Protein AF-A0A5B8UVU7-F1 (afdb_monomer)

Nearest PDB structures (foldseek):
  8apo-assembly1_As  TM=5.841E-01  e=7.141E-02  Polytomella magna
  2csi-assembly1_A  TM=5.707E-01  e=2.147E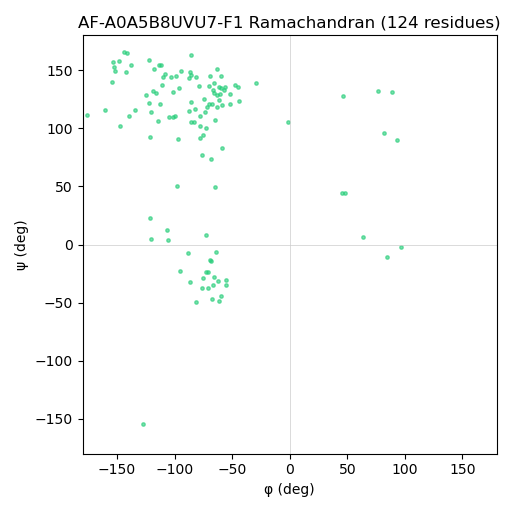+00  Homo sapiens

Sequence (126 aa):
MDHRLWSKDKKPRMKPGDKVICIDASIDPEKAEEIRRDFEIWITKDKEYTIREILENNGIVPGVLLDEVHNFPKYFKLIDRMQEPAFAIWRFRKLNYAIGSAEEVKEAELVEVGKKEITLPDKLSS

pLDDT: mean 76.25, std 22.82, range [35.41, 97.69]

Structure (mmCIF, N/CA/C/O backbone):
data_AF-A0A5B8UVU7-F1
#
_entry.id   AF-A0A5B8UVU7-F1
#
loop_
_atom_site.group_PDB
_atom_site.id
_atom_site.type_symbol
_atom_site.label_atom_id
_atom_site.label_alt_id
_atom_site.label_comp_id
_atom_site.label_asym_id
_atom_site.label_entity_id
_atom_site.label_seq_id
_atom_site.pdbx_PDB_ins_code
_atom_site.Cartn_x
_atom_site.Cartn_y
_atom_site.Cartn_z
_atom_site.occupancy
_atom_site.B_iso_or_equiv
_atom_site.auth_seq_id
_atom_site.auth_comp_id
_atom_site.auth_asym_id
_atom_site.auth_atom_id
_atom_site.pdbx_PDB_model_num
ATOM 1 N N . MET A 1 1 ? 25.014 -16.358 28.461 1.00 37.59 1 MET A N 1
ATOM 2 C CA . MET A 1 1 ? 24.929 -15.381 27.356 1.00 37.59 1 MET A CA 1
ATOM 3 C C . MET A 1 1 ? 23.856 -15.883 26.415 1.00 37.59 1 MET A C 1
ATOM 5 O O . MET A 1 1 ? 24.099 -16.822 25.671 1.00 37.59 1 MET A O 1
ATOM 9 N N . ASP A 1 2 ? 22.644 -15.356 26.562 1.00 35.97 2 ASP A N 1
ATOM 10 C CA . ASP A 1 2 ? 21.463 -15.878 25.879 1.00 35.97 2 ASP A CA 1
ATOM 11 C C . ASP A 1 2 ? 21.390 -15.304 24.457 1.00 35.97 2 ASP A C 1
ATOM 13 O O . ASP A 1 2 ? 21.147 -14.111 24.240 1.00 35.97 2 ASP A O 1
ATOM 17 N N . HIS A 1 3 ? 21.708 -16.144 23.475 1.00 35.41 3 HIS A N 1
ATOM 18 C CA . HIS A 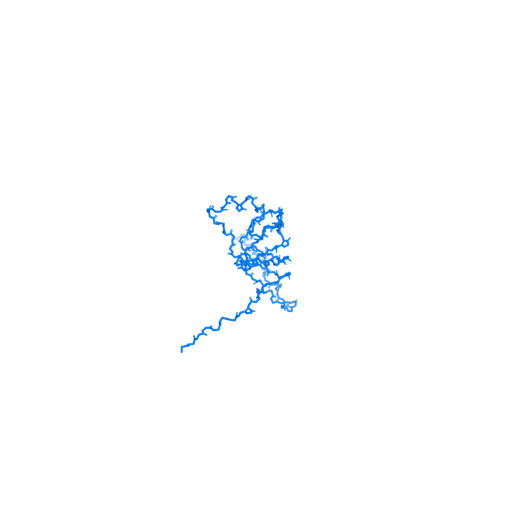1 3 ? 21.593 -15.814 22.062 1.00 35.41 3 HIS A CA 1
ATOM 19 C C . HIS A 1 3 ? 20.115 -15.848 21.663 1.00 35.41 3 HIS A C 1
ATOM 21 O O . HIS A 1 3 ? 19.575 -16.895 21.325 1.00 35.41 3 HIS A O 1
ATOM 27 N N . ARG A 1 4 ? 19.491 -14.664 21.715 1.00 40.25 4 ARG A N 1
ATOM 28 C CA . ARG A 1 4 ? 18.279 -14.238 20.992 1.00 40.25 4 ARG A CA 1
ATOM 29 C C . ARG A 1 4 ? 17.705 -15.302 20.042 1.00 40.25 4 ARG A C 1
ATOM 31 O O . ARG A 1 4 ? 18.194 -15.482 18.927 1.00 40.25 4 ARG A O 1
ATOM 38 N N . LEU A 1 5 ? 16.595 -15.906 20.466 1.00 36.75 5 LEU A N 1
ATOM 39 C CA . LEU A 1 5 ? 15.633 -16.625 19.629 1.00 36.75 5 LEU A CA 1
ATOM 40 C C . LEU A 1 5 ? 15.060 -15.682 18.554 1.00 36.75 5 LEU A C 1
ATOM 42 O O . LEU A 1 5 ? 13.990 -15.093 18.702 1.00 36.75 5 LEU A O 1
ATOM 46 N N . TRP A 1 6 ? 15.784 -15.523 17.448 1.00 36.09 6 TRP A N 1
ATOM 47 C CA . TRP A 1 6 ? 15.205 -15.065 16.191 1.00 36.09 6 TRP A CA 1
ATOM 48 C C . TRP A 1 6 ? 14.476 -16.254 15.559 1.00 36.09 6 TRP A C 1
ATOM 50 O O . TRP A 1 6 ? 15.081 -17.064 14.855 1.00 36.09 6 TRP A O 1
ATOM 60 N N . SER A 1 7 ? 13.181 -16.408 15.854 1.00 40.94 7 SER A N 1
ATOM 61 C CA . SER A 1 7 ? 12.351 -17.419 15.191 1.00 40.94 7 SER A CA 1
ATOM 62 C C . SER A 1 7 ? 12.262 -17.103 13.698 1.00 40.94 7 SER A C 1
ATOM 64 O O . SER A 1 7 ? 11.740 -16.058 13.306 1.00 40.94 7 SER A O 1
ATOM 66 N N . LYS A 1 8 ? 12.761 -18.028 12.874 1.00 43.19 8 LYS A N 1
ATOM 67 C CA . LYS A 1 8 ? 12.798 -17.965 11.405 1.00 43.19 8 LYS A CA 1
ATOM 68 C C . LYS A 1 8 ? 11.422 -18.171 10.739 1.00 43.19 8 LYS A C 1
ATOM 70 O O . LYS A 1 8 ? 11.347 -18.199 9.520 1.00 43.19 8 LYS A O 1
ATOM 75 N N . ASP A 1 9 ? 10.343 -18.213 11.524 1.00 45.19 9 ASP A N 1
ATOM 76 C CA . ASP A 1 9 ? 8.991 -18.595 11.084 1.00 45.19 9 ASP A CA 1
ATOM 77 C C . ASP A 1 9 ? 7.921 -17.513 11.309 1.00 45.19 9 ASP A C 1
ATOM 79 O O . ASP A 1 9 ? 6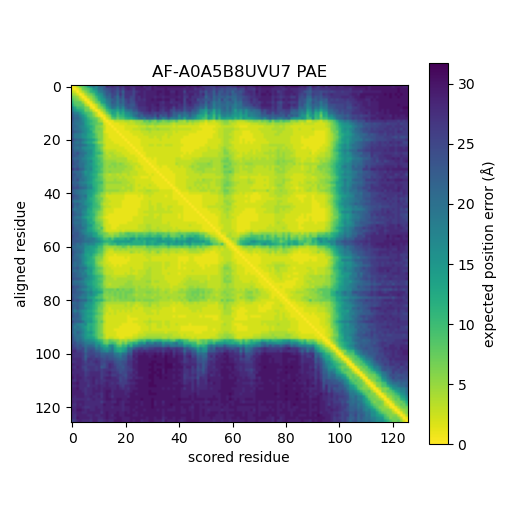.726 -17.809 11.386 1.00 45.19 9 ASP A O 1
ATOM 83 N N . LYS A 1 10 ? 8.292 -16.229 11.420 1.00 46.53 10 LYS A N 1
ATOM 84 C CA . LYS A 1 10 ? 7.288 -15.149 11.440 1.00 46.53 10 LYS A CA 1
ATOM 85 C C . LYS A 1 10 ? 6.754 -14.888 10.031 1.00 46.53 10 LYS A C 1
ATOM 87 O O . LYS A 1 10 ? 7.091 -13.891 9.399 1.00 46.53 10 LYS A O 1
ATOM 92 N N . LYS A 1 11 ? 5.872 -15.779 9.573 1.00 50.53 11 LYS A N 1
ATOM 93 C CA . LYS A 1 11 ? 4.914 -15.516 8.492 1.00 50.53 11 LYS A CA 1
ATOM 94 C C . LYS A 1 11 ? 4.284 -14.133 8.739 1.00 50.53 11 LYS A C 1
ATOM 96 O O . LYS A 1 11 ? 3.966 -13.843 9.902 1.00 50.53 11 LYS A O 1
ATOM 101 N N . PRO A 1 12 ? 4.138 -13.255 7.726 1.00 54.22 12 PRO A N 1
ATOM 102 C CA . PRO A 1 12 ? 3.524 -11.952 7.940 1.00 54.22 12 PRO A CA 1
ATOM 103 C C . PRO A 1 12 ? 2.181 -12.149 8.648 1.00 54.22 12 PRO A C 1
ATOM 105 O O . PRO A 1 12 ? 1.372 -12.991 8.269 1.00 54.22 12 PRO A O 1
ATOM 108 N N . ARG A 1 13 ? 1.968 -11.404 9.739 1.00 72.19 13 ARG A N 1
ATOM 109 C CA . ARG A 1 13 ? 0.774 -11.516 10.603 1.00 72.19 13 ARG A CA 1
ATOM 110 C C . ARG A 1 13 ? -0.530 -11.146 9.876 1.00 72.19 13 ARG A C 1
ATOM 112 O O . ARG A 1 13 ? -1.612 -11.273 10.451 1.00 72.19 13 ARG A O 1
ATOM 119 N N . MET A 1 14 ? -0.392 -10.652 8.651 1.00 88.31 14 MET A N 1
ATOM 120 C CA . MET A 1 14 ? -1.443 -10.220 7.755 1.00 88.31 14 MET A CA 1
ATOM 121 C C . MET A 1 14 ? -1.585 -11.216 6.604 1.00 88.31 14 MET A C 1
ATOM 123 O O . MET A 1 14 ? -0.593 -11.800 6.170 1.00 88.31 14 MET A O 1
ATOM 127 N N . LYS A 1 15 ? -2.807 -11.396 6.112 1.00 91.56 15 LYS A N 1
ATOM 128 C CA . LYS A 1 15 ? -3.163 -12.247 4.969 1.00 91.56 15 LYS A CA 1
ATOM 129 C C . LYS A 1 15 ? -4.254 -11.567 4.128 1.00 91.56 15 LYS A C 1
ATOM 131 O O . LYS A 1 15 ? -4.908 -10.657 4.640 1.00 91.56 15 LYS A O 1
ATOM 136 N N . PRO A 1 16 ? -4.492 -12.020 2.885 1.00 95.38 16 PRO A N 1
ATOM 137 C CA . PRO A 1 16 ? -5.664 -11.608 2.117 1.00 95.38 16 PRO A CA 1
ATOM 138 C C . PRO A 1 16 ? -6.965 -11.693 2.928 1.00 95.38 16 PRO A C 1
ATOM 140 O O . PRO A 1 16 ? -7.169 -12.643 3.688 1.00 95.38 16 PRO A O 1
ATOM 143 N N . GLY A 1 17 ? -7.810 -10.674 2.791 1.00 94.38 17 GLY A N 1
ATOM 144 C CA . GLY A 1 17 ? -9.053 -10.472 3.535 1.00 94.38 17 GLY A CA 1
ATOM 145 C C . GLY A 1 17 ? -8.900 -9.784 4.898 1.00 94.38 17 GLY A C 1
ATOM 146 O O . GLY A 1 17 ? -9.905 -9.382 5.483 1.00 94.38 17 GLY A O 1
ATOM 147 N N . ASP A 1 18 ? -7.684 -9.615 5.429 1.00 94.00 18 ASP A N 1
ATOM 148 C CA . ASP A 1 18 ? -7.503 -8.871 6.678 1.00 94.00 18 ASP A CA 1
ATOM 149 C C . ASP A 1 18 ? -7.765 -7.371 6.471 1.00 94.00 18 ASP A C 1
ATOM 151 O O . ASP A 1 18 ? -7.263 -6.754 5.527 1.00 94.00 18 ASP A O 1
ATOM 155 N N . LYS A 1 19 ? -8.486 -6.769 7.421 1.00 96.06 19 LYS A N 1
ATOM 156 C CA . LYS A 1 19 ? -8.622 -5.316 7.535 1.00 96.06 19 LYS A CA 1
ATOM 157 C C . LYS A 1 19 ? -7.384 -4.711 8.190 1.00 96.06 19 LYS A C 1
ATOM 159 O O . LYS A 1 19 ? -6.869 -5.217 9.195 1.00 96.06 19 LYS A O 1
ATOM 164 N N . VAL A 1 20 ? -6.912 -3.604 7.637 1.00 95.56 20 VAL A N 1
ATOM 165 C CA . VAL A 1 20 ? -5.725 -2.886 8.101 1.00 95.56 20 VAL A CA 1
ATOM 166 C C . VAL A 1 20 ? -5.959 -1.382 8.095 1.00 95.56 20 VAL A C 1
ATOM 168 O O . VAL A 1 20 ? -6.750 -0.880 7.310 1.00 95.56 20 VAL A O 1
ATOM 171 N N . ILE A 1 21 ? -5.239 -0.654 8.941 1.00 96.88 21 ILE A N 1
ATOM 172 C CA . ILE A 1 21 ? -5.187 0.811 8.921 1.00 96.88 21 ILE A CA 1
ATOM 173 C C . ILE A 1 21 ? -3.804 1.267 8.458 1.00 96.88 21 ILE A C 1
ATOM 175 O O . ILE A 1 21 ? -2.789 0.704 8.882 1.00 96.88 21 ILE A O 1
ATOM 179 N N . CYS A 1 22 ? -3.752 2.272 7.586 1.00 97.44 22 CYS A N 1
ATOM 180 C CA . CYS A 1 22 ? -2.494 2.880 7.158 1.00 97.44 22 CYS A CA 1
ATOM 181 C C . CYS A 1 22 ? -1.918 3.751 8.283 1.00 97.44 22 CYS A C 1
ATOM 183 O O . CYS A 1 22 ? -2.482 4.787 8.619 1.00 97.44 22 CYS A O 1
ATOM 185 N N . ILE A 1 23 ? -0.769 3.369 8.835 1.00 97.56 23 ILE A N 1
ATOM 186 C CA . ILE A 1 23 ? -0.076 4.117 9.896 1.00 97.56 23 ILE A CA 1
ATOM 187 C C . ILE A 1 23 ? 1.009 5.053 9.350 1.00 97.56 23 ILE A C 1
ATOM 189 O O . ILE A 1 23 ? 1.346 6.042 10.000 1.00 97.56 23 ILE A O 1
ATOM 193 N N . ASP A 1 24 ? 1.522 4.779 8.146 1.00 96.19 24 ASP A N 1
ATOM 194 C CA . ASP A 1 24 ? 2.515 5.615 7.471 1.00 96.19 24 ASP A CA 1
ATOM 195 C C . ASP A 1 24 ? 2.215 5.726 5.969 1.00 96.19 24 ASP A C 1
ATOM 197 O O . ASP A 1 24 ? 2.381 4.773 5.204 1.00 96.19 24 ASP A O 1
ATOM 201 N N . ALA A 1 25 ? 1.813 6.926 5.548 1.00 96.38 25 ALA A N 1
ATOM 202 C CA . ALA A 1 25 ? 1.630 7.297 4.145 1.00 96.38 25 ALA A CA 1
ATOM 203 C C . ALA A 1 25 ? 2.744 8.229 3.631 1.00 96.38 25 ALA A C 1
ATOM 205 O O . ALA A 1 25 ? 2.604 8.829 2.566 1.00 96.38 25 ALA A O 1
ATOM 206 N N . SER A 1 26 ? 3.835 8.384 4.384 1.00 96.19 26 SER A N 1
ATOM 207 C CA . SER A 1 26 ? 4.925 9.300 4.059 1.00 96.19 26 SER A CA 1
ATOM 208 C C . SER A 1 26 ? 5.649 8.831 2.800 1.00 96.19 26 SER A C 1
ATOM 210 O O . SER A 1 26 ? 5.989 7.652 2.669 1.00 96.19 26 SER A O 1
ATOM 212 N N . ILE A 1 27 ? 5.900 9.751 1.875 1.00 94.25 27 ILE A N 1
ATOM 213 C CA . ILE A 1 27 ? 6.700 9.504 0.675 1.00 94.25 27 ILE A CA 1
ATOM 214 C C . ILE A 1 27 ? 8.091 10.077 0.923 1.00 94.25 27 ILE A C 1
ATOM 216 O O . ILE A 1 27 ? 8.218 11.219 1.360 1.00 94.25 27 ILE A O 1
ATOM 220 N N . ASP A 1 28 ? 9.118 9.279 0.643 1.00 92.31 28 ASP A N 1
ATOM 221 C CA . ASP A 1 28 ? 10.500 9.742 0.684 1.00 92.31 28 ASP A CA 1
ATOM 222 C C . ASP A 1 28 ? 10.691 10.870 -0.350 1.00 92.31 28 ASP A C 1
ATOM 224 O O . ASP A 1 28 ? 10.359 10.662 -1.523 1.00 92.31 28 ASP A O 1
ATOM 228 N N . PRO A 1 29 ? 11.166 12.062 0.053 1.00 94.38 29 PRO A N 1
ATOM 229 C CA . PRO A 1 29 ? 11.229 13.222 -0.830 1.00 94.38 29 PRO A CA 1
ATOM 230 C C . PRO A 1 29 ? 12.149 13.003 -2.036 1.00 94.38 29 PRO A C 1
ATOM 232 O O . PRO A 1 29 ? 11.843 13.513 -3.111 1.00 94.38 29 PRO A O 1
ATOM 235 N N . GLU A 1 30 ? 13.215 12.209 -1.899 1.00 94.19 30 GLU A N 1
ATOM 236 C CA . GLU A 1 30 ? 14.152 11.919 -2.992 1.00 94.19 30 GLU A CA 1
ATOM 237 C C . GLU A 1 30 ? 13.537 10.976 -4.035 1.00 94.19 30 GLU A C 1
ATOM 239 O O . GLU A 1 30 ? 13.928 10.979 -5.200 1.00 94.19 30 GLU A O 1
ATOM 244 N N . LYS A 1 31 ? 12.538 10.183 -3.633 1.00 89.94 31 LYS A N 1
ATOM 245 C CA . LYS A 1 31 ? 11.832 9.229 -4.503 1.00 89.94 31 LYS A CA 1
ATOM 246 C C . LYS A 1 31 ?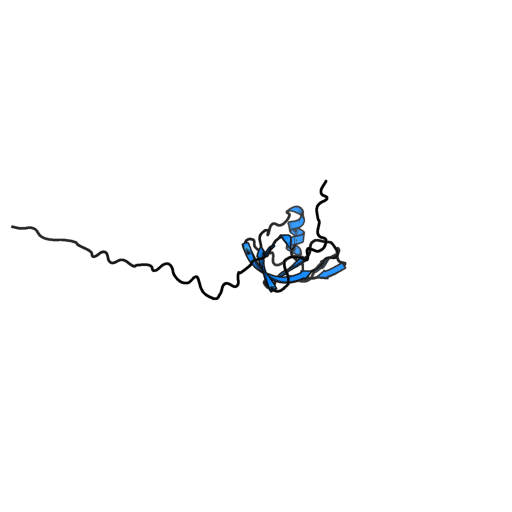 10.435 9.698 -4.892 1.00 89.94 31 LYS A C 1
ATOM 248 O O . LYS A 1 31 ? 9.696 8.961 -5.542 1.00 89.94 31 LYS A O 1
ATOM 253 N N . ALA A 1 32 ? 10.043 10.904 -4.491 1.00 92.19 32 ALA A N 1
ATOM 254 C CA . ALA A 1 32 ? 8.656 11.333 -4.569 1.00 92.19 32 ALA A CA 1
ATOM 255 C C . ALA A 1 32 ? 8.140 11.473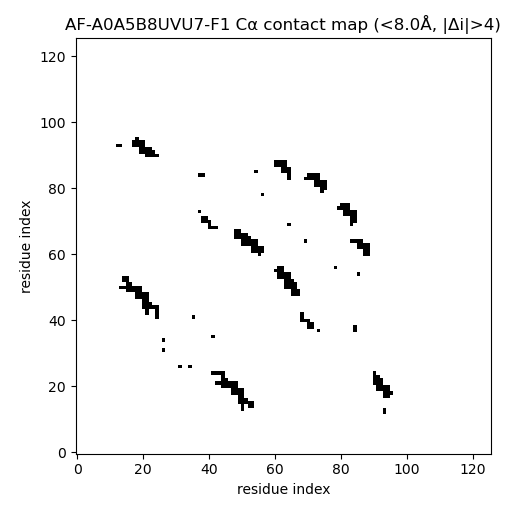 -6.006 1.00 92.19 32 ALA A C 1
ATOM 257 O O . ALA A 1 32 ? 6.971 11.185 -6.256 1.00 92.19 32 ALA A O 1
ATOM 258 N N . GLU A 1 33 ? 8.988 11.893 -6.945 1.00 92.88 33 GLU A N 1
ATOM 259 C CA . GLU A 1 33 ? 8.618 11.980 -8.363 1.00 92.88 33 GLU A CA 1
ATOM 260 C C . GLU A 1 33 ? 8.387 10.596 -8.978 1.00 92.88 33 GLU A C 1
ATOM 262 O O . GLU A 1 33 ? 7.356 10.372 -9.611 1.00 92.88 33 GLU A O 1
ATOM 267 N N . GLU A 1 34 ? 9.299 9.648 -8.743 1.00 89.88 34 GLU A N 1
ATOM 268 C CA . GLU A 1 34 ? 9.160 8.269 -9.227 1.00 89.88 34 GLU A CA 1
ATOM 269 C C . GLU A 1 34 ? 7.916 7.602 -8.631 1.00 89.88 34 GLU A C 1
ATOM 271 O O . GLU A 1 34 ? 7.079 7.078 -9.363 1.00 89.88 34 GLU A O 1
ATOM 276 N N . ILE A 1 35 ? 7.740 7.710 -7.312 1.00 90.75 35 ILE A N 1
ATOM 277 C CA . ILE A 1 35 ? 6.604 7.117 -6.605 1.00 90.75 35 ILE A CA 1
ATOM 278 C C . ILE A 1 35 ? 5.277 7.668 -7.132 1.00 90.75 35 ILE A C 1
ATOM 280 O O . ILE A 1 35 ? 4.363 6.891 -7.383 1.00 90.75 35 ILE A O 1
ATOM 284 N N . ARG A 1 36 ? 5.153 8.983 -7.342 1.00 91.94 36 ARG A N 1
ATOM 285 C CA . ARG A 1 36 ? 3.912 9.584 -7.867 1.00 91.94 36 ARG A CA 1
ATOM 286 C C . ARG A 1 36 ? 3.646 9.261 -9.334 1.00 91.94 36 ARG A C 1
ATOM 288 O O . ARG A 1 36 ? 2.504 9.336 -9.768 1.00 91.94 36 ARG A O 1
ATOM 295 N N . ARG A 1 37 ? 4.681 8.939 -10.110 1.00 90.31 37 ARG A N 1
ATOM 296 C CA . ARG A 1 37 ? 4.520 8.483 -11.495 1.00 90.31 37 ARG A CA 1
ATOM 297 C C . ARG A 1 37 ? 4.048 7.032 -11.551 1.00 90.31 37 ARG A C 1
ATOM 299 O O . ARG A 1 37 ? 3.271 6.667 -12.434 1.00 90.31 37 ARG A O 1
ATOM 306 N N . ASP A 1 38 ? 4.551 6.210 -10.638 1.00 87.88 38 ASP A N 1
ATOM 307 C CA . ASP A 1 38 ? 4.295 4.775 -10.644 1.00 87.88 38 ASP A CA 1
ATOM 308 C C . ASP A 1 38 ? 2.990 4.427 -9.906 1.00 87.88 38 ASP A C 1
ATOM 310 O O . ASP A 1 38 ? 2.290 3.511 -10.332 1.00 87.88 38 ASP A O 1
ATOM 314 N N . PHE A 1 39 ? 2.625 5.185 -8.865 1.00 91.62 39 PHE A N 1
ATOM 315 C CA . PHE A 1 39 ? 1.364 5.071 -8.129 1.00 91.62 39 PHE A CA 1
ATOM 316 C C . PHE A 1 39 ? 0.409 6.210 -8.503 1.00 91.62 39 PHE A C 1
ATOM 318 O O . PHE A 1 39 ? 0.597 7.352 -8.087 1.00 91.62 39 PHE A O 1
ATOM 325 N N . GLU A 1 40 ? -0.662 5.887 -9.223 1.00 90.94 40 GLU A N 1
ATOM 326 C CA . GLU A 1 40 ? -1.744 6.831 -9.538 1.00 90.94 40 GLU A CA 1
ATOM 327 C C . GLU A 1 40 ? -2.582 7.160 -8.303 1.00 90.94 40 GLU A C 1
ATOM 329 O O . GLU A 1 40 ? -3.018 8.293 -8.103 1.00 90.94 40 GLU A O 1
ATOM 334 N N . ILE A 1 41 ? -2.789 6.152 -7.457 1.00 94.38 41 ILE A N 1
ATOM 335 C CA . ILE A 1 41 ? -3.536 6.245 -6.216 1.00 94.38 41 ILE A CA 1
ATOM 336 C C . ILE A 1 41 ? -2.596 5.858 -5.079 1.00 94.38 41 ILE A C 1
ATOM 338 O O . ILE A 1 41 ? -2.155 4.711 -4.953 1.00 94.38 41 ILE A O 1
ATOM 342 N N . TRP A 1 42 ? -2.304 6.840 -4.229 1.00 96.62 42 TRP A N 1
ATOM 343 C CA . TRP A 1 42 ? -1.533 6.655 -3.007 1.00 96.62 42 TRP A CA 1
ATOM 344 C C . TRP A 1 42 ? -2.455 6.431 -1.806 1.00 96.62 42 TRP A C 1
ATOM 346 O O . TRP A 1 42 ? -3.562 6.968 -1.738 1.00 96.62 42 TRP A O 1
ATOM 356 N N . ILE A 1 43 ? -1.988 5.660 -0.827 1.00 96.44 43 ILE A N 1
ATOM 357 C CA . ILE A 1 43 ? -2.717 5.439 0.422 1.00 96.44 43 ILE A CA 1
ATOM 358 C C . ILE A 1 43 ? -2.769 6.704 1.282 1.00 96.44 43 ILE A C 1
ATOM 360 O O . ILE A 1 43 ? -1.828 7.488 1.362 1.00 96.44 43 ILE A O 1
ATOM 364 N N . THR A 1 44 ? -3.882 6.880 1.978 1.00 97.56 44 THR A N 1
ATOM 365 C CA . THR A 1 44 ? -4.078 7.926 2.986 1.00 97.56 44 THR A CA 1
ATOM 366 C C . THR A 1 44 ? -3.799 7.386 4.386 1.00 97.56 44 THR A C 1
ATOM 368 O O . THR A 1 44 ? -4.282 6.306 4.731 1.00 97.56 44 THR A O 1
ATOM 371 N N . LYS A 1 45 ? -3.058 8.150 5.198 1.00 97.19 45 LYS A N 1
ATOM 372 C CA . LYS A 1 45 ? -2.831 7.852 6.619 1.00 97.19 45 LYS A CA 1
ATOM 373 C C . LYS A 1 45 ? -4.162 7.810 7.379 1.00 97.19 45 LYS A C 1
ATOM 375 O O . LYS A 1 45 ? -5.081 8.548 7.044 1.00 97.19 45 LYS A O 1
ATOM 380 N N . ASP A 1 46 ? -4.251 6.922 8.363 1.00 96.38 46 ASP A N 1
ATOM 381 C CA . ASP A 1 46 ? -5.406 6.694 9.239 1.00 96.38 46 ASP A CA 1
ATOM 382 C C . ASP A 1 46 ? -6.675 6.193 8.522 1.00 96.38 46 ASP A C 1
ATOM 384 O O . ASP A 1 46 ? -7.714 6.004 9.148 1.00 96.38 46 ASP A O 1
ATOM 388 N N . LYS A 1 47 ? -6.587 5.894 7.220 1.00 97.69 47 LYS A N 1
ATOM 389 C CA . LYS A 1 47 ? -7.652 5.231 6.465 1.00 97.69 47 LYS A CA 1
ATOM 390 C C . LYS A 1 47 ? -7.531 3.709 6.569 1.00 97.69 47 LYS A C 1
ATOM 392 O O . LYS A 1 47 ? -6.425 3.155 6.595 1.00 97.69 47 LYS A O 1
ATOM 397 N N . GLU A 1 48 ? -8.685 3.052 6.631 1.00 97.25 48 GLU A N 1
ATOM 398 C CA . GLU A 1 48 ? -8.814 1.597 6.641 1.00 97.25 48 GLU A CA 1
ATOM 399 C C . GLU A 1 48 ? -8.838 1.024 5.222 1.00 97.25 48 GLU A C 1
ATOM 401 O O . GLU A 1 48 ? -9.376 1.635 4.296 1.00 97.25 48 GLU A O 1
ATOM 406 N N . TYR A 1 49 ? -8.267 -0.166 5.078 1.00 97.69 49 TYR A N 1
ATOM 407 C CA . TYR A 1 49 ? -8.166 -0.908 3.829 1.00 97.69 49 TYR A CA 1
ATOM 408 C C . TYR A 1 49 ? -8.314 -2.409 4.074 1.00 97.69 49 TYR A C 1
ATOM 410 O O . TYR A 1 49 ? -8.185 -2.891 5.204 1.00 97.69 49 TYR A O 1
ATOM 418 N N . THR A 1 50 ? -8.532 -3.153 2.999 1.00 97.12 50 THR A N 1
ATOM 419 C CA . THR A 1 50 ? -8.601 -4.614 2.986 1.00 97.12 50 THR A CA 1
ATOM 420 C C . THR A 1 50 ? -7.456 -5.153 2.149 1.00 97.12 50 THR A C 1
ATOM 422 O O . THR A 1 50 ? -7.226 -4.685 1.037 1.00 97.12 50 THR A O 1
ATOM 425 N N . ILE A 1 51 ? -6.711 -6.123 2.677 1.00 96.50 51 ILE A N 1
ATOM 426 C CA . ILE A 1 51 ? -5.637 -6.758 1.910 1.00 96.50 51 ILE A CA 1
ATOM 427 C C . ILE A 1 51 ? -6.251 -7.640 0.826 1.00 96.50 51 ILE A C 1
ATOM 429 O O . ILE A 1 51 ? -6.894 -8.639 1.140 1.00 96.50 51 ILE A O 1
ATOM 433 N N . ARG A 1 52 ? -5.958 -7.321 -0.433 1.00 97.25 52 ARG A N 1
ATOM 434 C CA . ARG A 1 52 ? -6.295 -8.140 -1.601 1.00 97.25 52 ARG A CA 1
ATOM 435 C C . ARG A 1 52 ? -5.279 -9.259 -1.795 1.00 97.25 52 ARG A C 1
ATOM 437 O O . ARG A 1 52 ? -5.643 -10.423 -1.916 1.00 97.25 52 ARG A O 1
ATOM 444 N N . GLU A 1 53 ? -3.992 -8.920 -1.776 1.00 95.25 53 GLU A N 1
ATOM 445 C CA . GLU A 1 53 ? -2.908 -9.872 -2.029 1.00 95.25 53 GLU A CA 1
ATOM 446 C C . GLU A 1 53 ? -1.623 -9.464 -1.298 1.00 95.25 53 GLU A C 1
ATOM 448 O O . GLU A 1 53 ? -1.362 -8.277 -1.089 1.00 95.25 53 GLU A O 1
ATOM 453 N N . ILE A 1 54 ? -0.812 -10.453 -0.912 1.00 92.94 54 ILE A N 1
ATOM 454 C CA . ILE A 1 54 ? 0.539 -10.239 -0.384 1.00 92.94 54 ILE A CA 1
ATOM 455 C C . ILE A 1 54 ? 1.532 -10.797 -1.391 1.00 92.94 54 ILE A C 1
ATOM 457 O O . ILE A 1 54 ? 1.513 -11.985 -1.699 1.00 92.94 54 ILE A O 1
ATOM 461 N N . LEU A 1 55 ? 2.417 -9.931 -1.870 1.00 91.00 55 LEU A N 1
ATOM 462 C CA . LEU A 1 55 ? 3.423 -10.252 -2.866 1.00 91.00 55 LEU A CA 1
ATOM 463 C C . LEU A 1 55 ? 4.763 -10.486 -2.173 1.00 91.00 55 LEU A C 1
ATOM 465 O O . LEU A 1 55 ? 5.385 -9.566 -1.630 1.00 91.00 55 LEU A O 1
ATOM 469 N N . GLU A 1 56 ? 5.207 -11.740 -2.189 1.00 83.38 56 GLU A N 1
ATOM 470 C CA . GLU A 1 56 ? 6.528 -12.126 -1.704 1.00 83.38 56 GLU A CA 1
ATOM 471 C C . GLU A 1 56 ? 7.580 -11.772 -2.765 1.00 83.38 56 GLU A C 1
ATOM 473 O O . GLU A 1 56 ? 7.639 -12.364 -3.841 1.00 83.38 56 GLU A O 1
ATOM 478 N N . ASN A 1 57 ? 8.414 -10.773 -2.474 1.00 78.06 57 ASN A N 1
ATOM 479 C CA . ASN A 1 57 ? 9.411 -10.243 -3.409 1.00 78.06 57 ASN A CA 1
ATOM 480 C C . ASN A 1 57 ? 10.808 -10.844 -3.160 1.00 78.06 57 ASN A C 1
ATOM 482 O O . ASN A 1 57 ? 11.777 -10.106 -2.997 1.00 78.06 57 ASN A O 1
ATOM 486 N N . ASN A 1 58 ? 10.918 -12.177 -3.081 1.00 68.31 58 ASN A N 1
ATOM 487 C CA . ASN A 1 58 ? 12.195 -12.918 -3.034 1.00 68.31 58 ASN A CA 1
ATOM 488 C C . ASN A 1 58 ? 13.246 -12.380 -2.029 1.00 68.31 58 ASN A C 1
ATOM 490 O O . ASN A 1 58 ? 14.424 -12.259 -2.355 1.00 68.31 58 ASN A O 1
ATOM 494 N N . GLY A 1 59 ? 12.833 -12.044 -0.802 1.00 64.12 59 GLY A N 1
ATOM 495 C CA . GLY A 1 59 ? 13.729 -11.537 0.254 1.00 64.12 59 GLY A CA 1
ATOM 496 C C . GLY A 1 59 ? 13.773 -10.010 0.403 1.00 64.12 59 GLY A C 1
ATOM 497 O O . GLY A 1 59 ? 14.427 -9.507 1.314 1.00 64.12 59 GLY A O 1
ATOM 498 N N . ILE A 1 60 ? 13.045 -9.272 -0.438 1.00 73.31 60 ILE A N 1
ATOM 499 C CA . ILE A 1 60 ? 12.743 -7.844 -0.254 1.00 73.31 60 ILE A CA 1
ATOM 500 C C . ILE A 1 60 ? 11.488 -7.700 0.629 1.00 73.31 60 ILE A C 1
ATOM 502 O O . ILE A 1 60 ? 10.724 -8.651 0.808 1.00 73.31 60 ILE A O 1
ATOM 506 N N . VAL A 1 61 ? 11.271 -6.504 1.190 1.00 77.56 61 VAL A N 1
ATOM 507 C CA . VAL A 1 61 ? 10.055 -6.138 1.934 1.00 77.56 61 VAL A CA 1
ATOM 508 C C . VAL A 1 61 ? 8.795 -6.624 1.188 1.00 77.56 61 VAL A C 1
ATOM 510 O O . VAL A 1 61 ? 8.608 -6.251 0.024 1.00 77.56 61 VAL A O 1
ATOM 513 N N . PRO A 1 62 ? 7.929 -7.435 1.835 1.00 87.31 62 PRO A N 1
ATOM 514 C CA . PRO A 1 62 ? 6.689 -7.903 1.229 1.00 87.31 62 PRO A CA 1
ATOM 515 C C . PRO A 1 62 ? 5.800 -6.739 0.791 1.00 87.31 62 PRO A C 1
ATOM 517 O O . PRO A 1 62 ? 5.586 -5.784 1.550 1.00 87.31 62 PRO A O 1
ATOM 520 N N . GLY A 1 63 ? 5.297 -6.842 -0.437 1.00 91.12 63 GLY A N 1
ATOM 521 C CA . GLY A 1 63 ? 4.333 -5.909 -1.002 1.00 91.12 63 GLY A CA 1
ATOM 522 C C . GLY A 1 63 ? 2.906 -6.305 -0.637 1.00 91.12 63 GLY A C 1
ATOM 523 O O . GLY A 1 63 ? 2.601 -7.486 -0.501 1.00 91.12 63 GLY A O 1
ATOM 524 N N . VAL A 1 64 ? 2.029 -5.322 -0.492 1.00 94.69 64 VAL A N 1
ATOM 525 C CA . VAL A 1 64 ? 0.607 -5.498 -0.200 1.00 94.69 64 VAL A CA 1
ATOM 526 C C . VAL A 1 64 ? -0.204 -4.777 -1.268 1.00 94.69 64 VAL A C 1
ATOM 528 O O . VAL A 1 64 ? 0.030 -3.595 -1.536 1.00 94.69 64 VAL A O 1
ATOM 531 N N . LEU A 1 65 ? -1.157 -5.496 -1.857 1.00 96.44 65 LEU A N 1
ATOM 532 C CA . LEU A 1 65 ? -2.221 -4.940 -2.684 1.00 96.44 65 LEU A CA 1
ATOM 533 C C . LEU A 1 65 ? -3.491 -4.805 -1.847 1.00 96.44 65 LEU A C 1
ATOM 535 O O . LEU A 1 65 ? -3.762 -5.645 -0.986 1.00 96.44 65 LEU A O 1
ATOM 539 N N . LEU A 1 66 ? -4.266 -3.758 -2.109 1.00 97.69 66 LEU A N 1
ATOM 540 C CA . LEU A 1 66 ? -5.494 -3.444 -1.379 1.00 97.69 66 LEU A 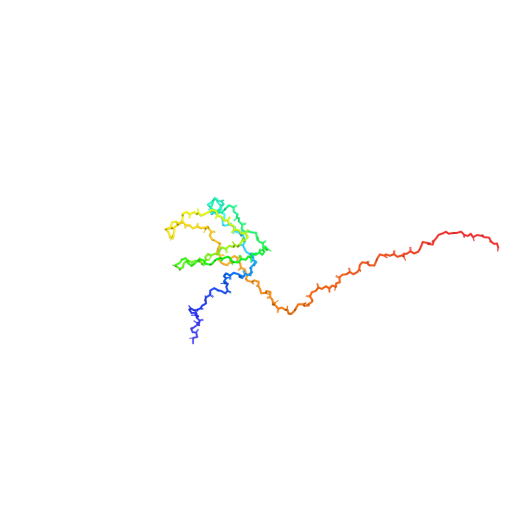CA 1
ATOM 541 C C . LEU A 1 66 ? -6.705 -3.595 -2.308 1.00 97.69 66 LEU A C 1
ATOM 543 O O . LEU A 1 66 ? -6.546 -3.490 -3.526 1.00 97.69 66 LEU A O 1
ATOM 547 N N . ASP A 1 67 ? -7.887 -3.862 -1.756 1.00 97.56 67 ASP A N 1
ATOM 548 C CA . ASP A 1 67 ? -9.142 -3.895 -2.531 1.00 97.56 67 ASP A CA 1
ATOM 549 C C . ASP A 1 67 ? -9.632 -2.485 -2.888 1.00 97.56 67 ASP A C 1
ATOM 551 O O . ASP A 1 67 ? -10.283 -2.272 -3.904 1.00 97.56 67 ASP A O 1
ATOM 555 N N . GLU A 1 68 ? -9.323 -1.487 -2.060 1.00 97.19 68 GLU A N 1
ATOM 556 C CA . GLU A 1 68 ? -9.794 -0.115 -2.269 1.00 97.19 68 GLU A CA 1
ATOM 557 C C . GLU A 1 68 ? -8.853 0.710 -3.162 1.00 97.19 68 GLU A C 1
ATOM 559 O O . GLU A 1 68 ? -9.166 1.854 -3.496 1.00 97.19 68 GLU A O 1
ATOM 564 N N . VAL A 1 69 ? -7.683 0.166 -3.511 1.00 95.81 69 VAL A N 1
ATOM 565 C CA . VAL A 1 69 ? -6.649 0.853 -4.293 1.00 95.81 69 VAL A CA 1
ATOM 566 C C . VAL A 1 69 ? -6.139 -0.075 -5.387 1.00 95.81 69 VAL A C 1
ATOM 568 O O . VAL A 1 69 ? -5.510 -1.095 -5.103 1.00 95.81 69 VAL A O 1
ATOM 571 N N . HIS A 1 70 ? -6.385 0.328 -6.633 1.00 95.50 70 HIS A N 1
ATOM 572 C CA . HIS A 1 70 ? -5.917 -0.348 -7.836 1.00 95.50 70 HIS A CA 1
ATOM 573 C C . HIS A 1 70 ? -5.088 0.619 -8.678 1.00 95.50 70 HIS A C 1
ATOM 575 O O . HIS A 1 70 ? -5.587 1.667 -9.083 1.00 95.50 70 HIS A O 1
ATOM 581 N N . ASN A 1 71 ? -3.836 0.262 -8.942 1.00 94.19 71 ASN A N 1
ATOM 582 C CA . ASN A 1 71 ? -2.935 1.019 -9.814 1.00 94.19 71 ASN A CA 1
ATOM 583 C C . ASN A 1 71 ? -2.646 0.237 -11.103 1.00 94.19 71 ASN A C 1
ATOM 585 O O . ASN A 1 71 ? -2.684 -0.997 -11.104 1.00 94.19 71 ASN A O 1
ATOM 589 N N . PHE A 1 72 ? -2.308 0.917 -12.204 1.00 93.69 72 PHE A N 1
ATOM 590 C CA . PHE A 1 72 ? -1.914 0.192 -13.414 1.00 93.69 72 PHE A CA 1
ATOM 591 C C . PHE A 1 72 ? -0.599 -0.581 -13.218 1.00 93.69 72 PHE A C 1
ATOM 593 O O . PHE A 1 72 ? 0.362 -0.037 -12.664 1.00 93.69 72 PHE A O 1
ATOM 600 N N . PRO A 1 73 ? -0.499 -1.823 -13.734 1.00 93.75 73 PRO A N 1
ATOM 601 C CA . PRO A 1 73 ? 0.749 -2.567 -13.726 1.00 93.75 73 PRO A CA 1
ATOM 602 C C . PRO A 1 73 ? 1.892 -1.808 -14.406 1.00 93.75 73 PRO A C 1
ATOM 604 O O . PRO A 1 73 ? 1.738 -1.265 -15.502 1.00 93.75 73 PRO A O 1
ATOM 607 N N . LYS A 1 74 ? 3.062 -1.817 -13.770 1.00 91.94 74 LYS A N 1
ATOM 608 C CA . LYS A 1 74 ? 4.313 -1.251 -14.281 1.00 91.94 74 LYS A CA 1
ATOM 609 C C . LYS A 1 74 ? 5.381 -2.332 -14.343 1.00 91.94 74 LYS A C 1
ATOM 611 O O . LYS A 1 74 ? 5.296 -3.359 -13.670 1.00 91.94 74 LYS A O 1
ATOM 616 N N . TYR A 1 75 ? 6.397 -2.092 -15.160 1.00 91.06 75 TYR A N 1
ATOM 617 C CA . TYR A 1 75 ? 7.555 -2.969 -15.229 1.00 91.06 75 TYR A CA 1
ATOM 618 C C . TYR A 1 75 ? 8.534 -2.633 -14.100 1.00 91.06 75 TYR A C 1
ATOM 620 O O . TYR A 1 75 ? 9.100 -1.538 -14.068 1.00 91.06 75 TYR A O 1
ATOM 628 N N . PHE A 1 76 ? 8.756 -3.581 -13.190 1.00 85.94 76 PHE A N 1
ATOM 629 C CA . PHE A 1 76 ? 9.682 -3.423 -12.071 1.00 85.94 76 PHE A CA 1
ATOM 630 C C . PHE A 1 76 ? 11.003 -4.132 -12.351 1.00 85.94 76 PHE A C 1
ATOM 632 O O . PHE A 1 76 ? 11.083 -5.356 -12.276 1.00 85.94 76 PHE A O 1
ATOM 639 N N . LYS A 1 77 ? 12.069 -3.354 -12.577 1.00 86.75 77 LYS A N 1
ATOM 640 C CA . LYS A 1 77 ? 13.421 -3.878 -12.859 1.00 86.75 77 LYS A CA 1
ATOM 641 C C . LYS A 1 77 ? 13.946 -4.837 -11.783 1.00 86.75 77 LYS A C 1
ATOM 643 O O . LYS A 1 77 ? 14.650 -5.780 -12.107 1.00 86.75 77 LYS A O 1
ATOM 648 N N . LEU A 1 78 ? 13.605 -4.608 -10.510 1.00 81.69 78 LEU A N 1
ATOM 649 C CA . LEU A 1 78 ? 14.089 -5.415 -9.377 1.00 81.69 78 LEU A CA 1
ATOM 650 C C . LEU A 1 78 ? 13.581 -6.864 -9.389 1.00 81.69 78 LEU A C 1
ATOM 652 O O . LEU A 1 78 ? 14.240 -7.743 -8.845 1.00 81.69 78 LEU A O 1
ATOM 656 N N . ILE A 1 79 ? 12.405 -7.093 -9.971 1.00 83.31 79 ILE A N 1
ATOM 657 C CA . ILE A 1 79 ? 11.732 -8.400 -10.020 1.00 83.31 79 ILE A CA 1
ATOM 658 C C . ILE A 1 79 ? 11.499 -8.877 -11.461 1.00 83.31 79 ILE A C 1
ATOM 660 O O . ILE A 1 79 ? 10.845 -9.896 -11.656 1.00 83.31 79 ILE A O 1
ATOM 664 N N . ASP A 1 80 ? 12.006 -8.124 -12.442 1.00 87.31 80 ASP A N 1
ATOM 665 C CA . ASP A 1 80 ? 11.936 -8.382 -13.884 1.00 87.31 80 ASP A CA 1
ATOM 666 C C . ASP A 1 80 ? 10.546 -8.820 -14.385 1.00 87.31 80 ASP A C 1
ATOM 668 O O . ASP A 1 80 ? 10.393 -9.769 -15.151 1.00 87.31 80 ASP A O 1
ATOM 672 N N . ARG A 1 81 ? 9.487 -8.147 -13.916 1.00 87.88 81 ARG A N 1
ATOM 673 C CA . ARG A 1 81 ? 8.109 -8.452 -14.332 1.00 87.88 81 ARG A CA 1
ATOM 674 C C . ARG A 1 81 ? 7.197 -7.233 -14.338 1.00 87.88 81 ARG A C 1
ATOM 676 O O . ARG A 1 81 ? 7.442 -6.244 -13.646 1.00 87.88 81 ARG A O 1
ATOM 683 N N . MET A 1 82 ? 6.116 -7.343 -15.110 1.00 92.94 82 MET A N 1
ATOM 684 C CA . MET A 1 82 ? 4.962 -6.450 -15.019 1.00 92.94 82 MET A CA 1
ATOM 685 C C . MET A 1 82 ? 4.159 -6.797 -13.769 1.00 92.94 82 MET A C 1
ATOM 687 O O . MET A 1 82 ? 3.763 -7.947 -13.587 1.00 92.94 82 MET A O 1
ATOM 691 N N . GLN A 1 83 ? 3.918 -5.815 -12.911 1.00 92.06 83 GLN A N 1
ATOM 692 C CA . GLN A 1 83 ? 3.154 -6.003 -11.684 1.00 92.06 83 GLN A CA 1
ATOM 693 C C . GLN A 1 83 ? 2.475 -4.698 -11.287 1.00 92.06 83 GLN A C 1
ATOM 695 O O . GLN A 1 83 ? 2.967 -3.619 -11.603 1.00 92.06 83 GLN A O 1
ATOM 700 N N . GLU A 1 84 ? 1.359 -4.781 -10.575 1.00 94.38 84 GLU A N 1
ATOM 701 C CA . GLU A 1 84 ? 0.821 -3.625 -9.866 1.00 94.38 84 GLU A CA 1
ATOM 702 C C . GLU A 1 84 ? 1.829 -3.130 -8.802 1.00 94.38 84 GLU A C 1
ATOM 704 O O . GLU A 1 84 ? 2.425 -3.956 -8.090 1.00 94.38 84 GLU A O 1
ATOM 709 N N . PRO A 1 85 ? 2.063 -1.806 -8.690 1.00 93.25 85 PRO A N 1
ATOM 710 C CA . PRO A 1 85 ? 2.862 -1.243 -7.609 1.00 93.25 85 PRO A CA 1
ATOM 711 C C . PRO A 1 85 ? 2.241 -1.604 -6.254 1.00 93.25 85 PRO A C 1
ATOM 713 O O . PRO A 1 85 ? 1.100 -1.260 -5.956 1.00 93.25 85 PRO A O 1
ATOM 716 N N . ALA A 1 86 ? 3.009 -2.308 -5.425 1.00 93.94 86 ALA A N 1
ATOM 717 C CA . ALA A 1 86 ? 2.553 -2.784 -4.127 1.00 93.94 86 ALA A CA 1
ATOM 718 C C . ALA A 1 86 ? 3.106 -1.924 -2.990 1.00 93.94 86 ALA A C 1
ATOM 720 O O . ALA A 1 86 ? 4.255 -1.475 -3.020 1.00 93.94 86 ALA A O 1
ATOM 721 N N . PHE A 1 87 ? 2.301 -1.729 -1.950 1.00 94.44 87 PHE A N 1
ATOM 722 C CA . PHE A 1 87 ? 2.708 -0.964 -0.778 1.00 94.44 87 PHE A CA 1
ATOM 723 C C . PHE A 1 87 ? 3.529 -1.831 0.170 1.00 94.44 87 PHE A C 1
ATOM 725 O O . PHE A 1 87 ? 3.257 -3.014 0.350 1.00 94.44 87 PHE A O 1
ATOM 732 N N . ALA A 1 88 ? 4.524 -1.245 0.826 1.00 92.50 88 ALA A N 1
ATOM 733 C CA . ALA A 1 88 ? 5.291 -1.973 1.822 1.00 92.50 88 ALA A CA 1
ATOM 734 C C . ALA A 1 88 ? 4.418 -2.337 3.036 1.00 92.50 88 ALA A C 1
ATOM 736 O O . ALA A 1 88 ? 3.772 -1.466 3.619 1.00 92.50 88 ALA A O 1
ATOM 737 N N . ILE A 1 89 ? 4.446 -3.605 3.460 1.00 92.06 89 ILE A N 1
ATOM 738 C CA . ILE A 1 89 ? 3.586 -4.120 4.542 1.00 92.06 89 ILE A CA 1
ATOM 739 C C . ILE A 1 89 ? 3.698 -3.344 5.867 1.00 92.06 89 ILE A C 1
ATOM 741 O O . ILE A 1 89 ? 2.719 -3.228 6.600 1.00 92.06 89 ILE A O 1
ATOM 745 N N . TRP A 1 90 ? 4.866 -2.769 6.173 1.00 92.25 90 TRP A N 1
ATOM 746 C CA . TRP A 1 90 ? 5.102 -2.008 7.407 1.00 92.25 90 TRP A CA 1
ATOM 747 C C . TRP A 1 90 ? 4.329 -0.683 7.476 1.00 92.25 90 TRP A C 1
ATOM 749 O O . TRP A 1 90 ? 4.206 -0.120 8.561 1.00 92.25 90 TRP A O 1
ATOM 759 N N . ARG A 1 91 ? 3.778 -0.197 6.352 1.00 95.12 91 ARG A N 1
ATOM 760 C CA . ARG A 1 91 ? 2.904 0.989 6.313 1.00 95.12 91 ARG A CA 1
ATOM 761 C C . ARG A 1 91 ? 1.554 0.751 6.974 1.00 95.12 91 ARG A C 1
ATOM 763 O O . ARG A 1 91 ? 0.827 1.707 7.239 1.00 95.12 91 ARG A O 1
ATOM 770 N N . PHE A 1 92 ? 1.217 -0.507 7.242 1.00 95.69 92 PHE A N 1
ATOM 771 C CA . PHE A 1 92 ? -0.082 -0.906 7.749 1.00 95.69 92 PHE A CA 1
ATOM 772 C C . PHE A 1 92 ? 0.019 -1.547 9.125 1.00 95.69 92 PHE A C 1
ATOM 774 O O . PHE A 1 92 ? 0.992 -2.218 9.477 1.00 95.69 92 PHE A O 1
ATOM 781 N N . ARG A 1 93 ? -1.057 -1.395 9.894 1.00 94.56 93 ARG A N 1
ATOM 782 C CA . ARG A 1 93 ? -1.300 -2.135 11.129 1.00 94.56 93 ARG A CA 1
ATOM 783 C C . ARG A 1 93 ? -2.579 -2.944 10.971 1.00 94.56 93 ARG A C 1
ATOM 785 O O . ARG A 1 93 ? -3.603 -2.405 10.564 1.00 94.56 93 ARG A O 1
ATOM 792 N N . LYS A 1 94 ? -2.530 -4.227 11.332 1.00 93.56 94 LYS A N 1
ATOM 793 C CA . LYS A 1 94 ? -3.711 -5.096 11.319 1.00 93.56 94 LYS A CA 1
ATOM 794 C C . LYS A 1 94 ? -4.749 -4.595 12.317 1.00 93.56 94 LYS A C 1
ATOM 796 O O . LYS A 1 94 ? -4.420 -4.372 13.485 1.00 93.56 94 LYS A O 1
ATOM 801 N N . LEU A 1 95 ? -5.982 -4.440 11.848 1.00 91.50 95 LEU A N 1
ATOM 802 C CA . LEU A 1 95 ? -7.131 -4.203 12.703 1.00 91.50 95 LEU A CA 1
ATOM 803 C C . LEU A 1 95 ? -7.647 -5.558 13.171 1.00 91.50 95 LEU A C 1
ATOM 805 O O . LEU A 1 95 ? -7.965 -6.438 12.374 1.00 91.50 95 LEU A O 1
ATOM 809 N N . ASN A 1 96 ? -7.696 -5.730 14.485 1.00 84.62 96 ASN A N 1
ATOM 810 C CA . ASN A 1 96 ? -8.424 -6.827 15.090 1.00 84.62 96 ASN A CA 1
ATOM 811 C C . ASN A 1 96 ? -9.776 -6.258 15.489 1.00 84.62 96 ASN A C 1
ATOM 813 O O . ASN A 1 96 ? -9.917 -5.745 16.597 1.00 84.62 96 ASN A O 1
ATOM 817 N N . TYR A 1 97 ? -10.761 -6.336 14.598 1.00 71.50 97 TYR A N 1
ATOM 818 C CA . TYR A 1 97 ? -12.129 -6.325 15.088 1.00 71.50 97 TYR A CA 1
ATOM 819 C C . TYR A 1 97 ? -12.249 -7.611 15.889 1.00 71.50 97 TYR A C 1
ATOM 821 O O . TYR A 1 97 ? -12.198 -8.710 15.329 1.00 71.50 97 TYR A O 1
ATOM 829 N N . ALA A 1 98 ? -12.297 -7.492 17.215 1.00 54.59 98 ALA A N 1
ATOM 830 C CA . ALA A 1 98 ? -12.885 -8.566 17.981 1.00 54.59 98 ALA A CA 1
ATOM 831 C C . ALA A 1 98 ? -14.244 -8.792 17.321 1.00 54.59 98 ALA A C 1
ATOM 833 O O . ALA A 1 98 ? -15.034 -7.854 17.211 1.00 54.59 98 ALA A O 1
ATOM 834 N N . ILE A 1 99 ? -14.495 -10.001 16.823 1.00 50.69 99 ILE A N 1
ATOM 835 C CA . ILE A 1 99 ? -15.867 -10.444 16.608 1.00 50.69 99 ILE A CA 1
ATOM 836 C C . ILE A 1 99 ? -16.419 -10.587 18.029 1.00 50.69 99 ILE A C 1
ATOM 838 O O . ILE A 1 99 ? -16.467 -11.676 18.592 1.00 50.69 99 ILE A O 1
ATOM 842 N N . GLY A 1 100 ? -16.673 -9.448 18.672 1.00 44.00 100 GLY A N 1
ATOM 843 C CA . GLY A 1 100 ? -17.587 -9.375 19.780 1.00 44.00 100 GLY A CA 1
ATOM 844 C C . GLY A 1 100 ? -18.918 -9.812 19.205 1.00 44.00 100 GLY A C 1
ATOM 845 O O . GLY A 1 100 ? -19.314 -9.379 18.120 1.00 44.00 100 GLY A O 1
ATOM 846 N N . SER A 1 101 ? -19.546 -10.749 19.895 1.00 42.19 101 SER A N 1
ATOM 847 C CA . SER A 1 101 ? -20.977 -11.000 19.844 1.00 42.19 101 SER A CA 1
ATOM 848 C C . SER A 1 101 ? -21.740 -9.711 19.517 1.00 42.19 101 SER A C 1
ATOM 850 O O . SER A 1 101 ? -21.377 -8.648 20.005 1.00 42.19 101 SER A O 1
ATOM 852 N N . ALA A 1 102 ? -22.752 -9.812 18.664 1.00 46.69 102 ALA A N 1
ATOM 853 C CA . ALA A 1 102 ? -23.456 -8.716 18.003 1.00 46.69 102 ALA A CA 1
ATOM 854 C C . ALA A 1 102 ? -24.251 -7.742 18.913 1.00 46.69 102 ALA A C 1
ATOM 856 O O . ALA A 1 102 ? -25.395 -7.431 18.599 1.00 46.69 102 ALA A O 1
ATOM 857 N N . GLU A 1 103 ? -23.670 -7.214 19.986 1.00 48.31 103 GLU A N 1
ATOM 858 C CA . GLU A 1 103 ? -24.266 -6.222 20.887 1.00 48.31 103 GLU A CA 1
ATOM 859 C C . GLU A 1 103 ? -23.196 -5.217 21.351 1.00 48.31 103 GLU A C 1
ATOM 861 O O . GLU A 1 103 ? -22.032 -5.579 21.498 1.00 48.31 103 GLU A O 1
ATOM 866 N N . GLU A 1 104 ? -23.620 -3.967 21.593 1.00 49.94 104 GLU A N 1
ATOM 867 C CA . GLU A 1 104 ? -22.826 -2.810 22.066 1.00 49.94 104 GLU A CA 1
ATOM 868 C C . GLU A 1 104 ? -22.046 -2.091 20.934 1.00 49.94 104 GLU A C 1
ATOM 870 O O . GLU A 1 104 ? -20.991 -2.520 20.489 1.00 49.94 104 GLU A O 1
ATOM 875 N N . VAL A 1 105 ? -22.532 -1.008 20.309 1.00 43.75 105 VAL A N 1
ATOM 876 C CA . VAL A 1 105 ? -23.001 0.255 20.902 1.00 43.75 105 VAL A CA 1
ATOM 877 C C . VAL A 1 105 ? -24.151 0.843 20.060 1.00 43.75 105 VAL A C 1
ATOM 879 O O . VAL A 1 105 ? -23.942 1.463 19.017 1.00 43.75 105 VAL A O 1
ATOM 882 N N . LYS A 1 106 ? -25.387 0.676 20.529 1.00 45.22 106 LYS A N 1
ATOM 883 C CA . LYS A 1 106 ? -26.444 1.686 20.383 1.00 45.22 106 LYS A CA 1
ATOM 884 C C . LYS A 1 106 ? -26.689 2.230 21.791 1.00 45.22 106 LYS A C 1
ATOM 886 O O . LYS A 1 106 ? -26.626 1.455 22.731 1.00 45.22 106 LYS A O 1
ATOM 891 N N . GLU A 1 107 ? -26.984 3.526 21.878 1.00 42.12 107 GLU A N 1
ATOM 892 C CA . GLU A 1 107 ? -27.352 4.299 23.084 1.00 42.12 107 GLU A CA 1
ATOM 893 C C . GLU A 1 107 ? -26.215 5.006 23.835 1.00 42.12 107 GLU A C 1
ATOM 895 O O . GLU A 1 107 ? -25.616 4.492 24.769 1.00 42.12 107 GLU A O 1
ATOM 900 N N . ALA A 1 108 ? -25.971 6.252 23.427 1.00 40.16 108 ALA A N 1
ATOM 901 C CA . ALA A 1 108 ? -26.139 7.463 24.242 1.00 40.16 108 ALA A CA 1
ATOM 902 C C . ALA A 1 108 ? -25.816 8.631 23.292 1.00 40.16 108 ALA A C 1
ATOM 904 O O . ALA A 1 108 ? -24.725 8.697 22.744 1.00 40.16 108 ALA A O 1
ATOM 905 N N . GLU A 1 109 ? -26.761 9.472 22.889 1.00 40.59 109 GLU A N 1
ATOM 906 C CA . GLU A 1 109 ? -27.236 10.563 23.733 1.00 40.59 109 GLU A CA 1
ATOM 907 C C . GLU A 1 109 ? -28.611 11.031 23.215 1.00 40.59 109 GLU A C 1
ATOM 909 O O . GLU A 1 109 ? -28.744 11.498 22.080 1.00 40.59 109 GLU A O 1
ATOM 914 N N . LEU A 1 110 ? -29.658 10.859 24.030 1.00 44.50 110 LEU A N 1
ATOM 915 C CA . LEU A 1 110 ? -30.936 11.538 23.830 1.00 44.50 110 LEU A CA 1
ATOM 916 C C . LEU A 1 110 ? -30.720 13.037 24.067 1.00 44.50 110 LEU A C 1
ATOM 918 O O . LEU A 1 110 ? -30.352 13.453 25.162 1.00 44.50 110 LEU A O 1
ATOM 922 N N . VAL A 1 111 ? -31.007 13.847 23.053 1.00 43.53 111 VAL A N 1
ATOM 923 C CA . VAL A 1 111 ? -31.091 15.302 23.180 1.00 43.53 111 VAL A CA 1
ATOM 924 C C . VAL A 1 111 ? -32.439 15.639 23.832 1.00 43.53 111 VAL A C 1
ATOM 926 O O . VAL A 1 111 ? -33.475 15.602 23.168 1.00 43.53 111 VAL A O 1
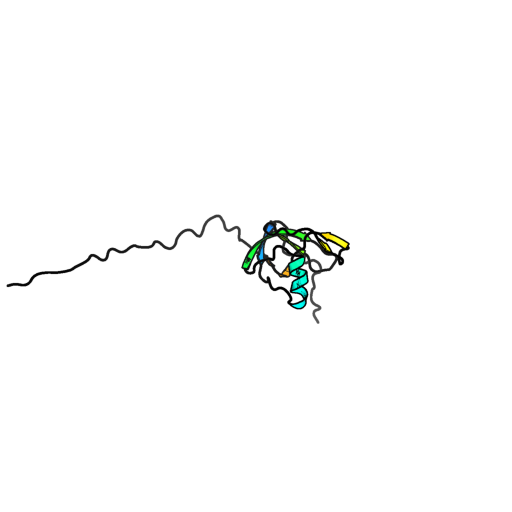ATOM 929 N N . GLU A 1 112 ? -32.459 15.952 25.130 1.00 42.72 112 GLU A N 1
ATOM 930 C CA . GLU A 1 112 ? -33.639 16.550 25.769 1.00 42.72 112 GLU A CA 1
ATOM 931 C C . GLU A 1 112 ? -33.777 18.014 25.322 1.00 42.72 112 GLU A C 1
ATOM 933 O O . GLU A 1 112 ? -33.099 18.923 25.804 1.00 42.72 112 GLU A O 1
ATOM 938 N N . VAL A 1 113 ? -34.670 18.244 24.357 1.00 44.81 113 VAL A N 1
ATOM 939 C CA . VAL A 1 113 ? -35.110 19.583 23.954 1.00 44.81 113 VAL A CA 1
ATOM 940 C C . VAL A 1 113 ? -35.971 20.178 25.068 1.00 44.81 113 VAL A C 1
ATOM 942 O O . VAL A 1 113 ? -37.004 19.630 25.450 1.00 44.81 113 VAL A O 1
ATOM 945 N N . GLY A 1 114 ? -35.521 21.320 25.585 1.00 38.28 114 GLY A N 1
ATOM 946 C CA . GLY A 1 114 ? -36.095 21.985 26.743 1.00 38.28 114 GLY A CA 1
ATOM 947 C C . GLY A 1 114 ? -37.542 22.467 26.597 1.00 38.28 114 GL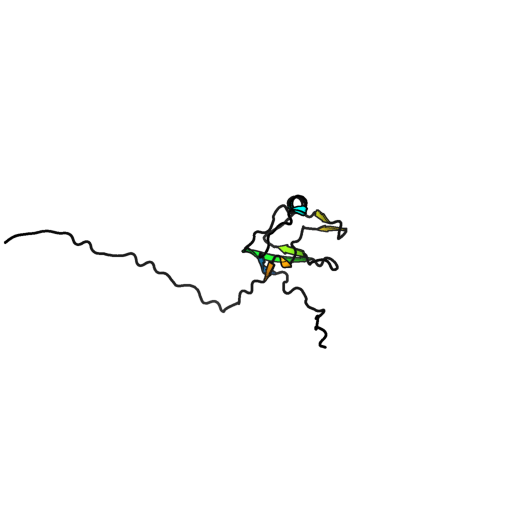Y A C 1
ATOM 948 O O . GLY A 1 114 ? -37.992 22.921 25.547 1.00 38.28 114 GLY A O 1
ATOM 949 N N . LYS A 1 115 ? -38.224 22.497 27.742 1.00 39.53 115 LYS A N 1
ATOM 950 C CA . LYS A 1 115 ? -39.291 23.453 28.048 1.00 39.53 115 LYS A CA 1
ATOM 951 C C . LYS A 1 115 ? -38.885 24.225 29.301 1.00 39.53 115 LYS A C 1
ATOM 953 O O . LYS A 1 115 ? -39.152 23.793 30.416 1.00 39.53 115 LYS A O 1
ATOM 958 N N . LYS A 1 116 ? -38.227 25.373 29.125 1.00 42.28 116 LYS A N 1
ATOM 959 C CA . LYS A 1 116 ? -38.294 26.438 30.132 1.00 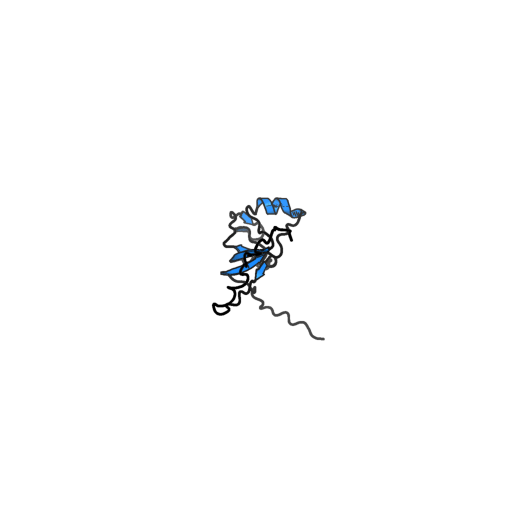42.28 116 LYS A CA 1
ATOM 960 C C . LYS A 1 116 ? -39.533 27.253 29.810 1.00 42.28 116 LYS A C 1
ATOM 962 O O . LYS A 1 116 ? -39.578 27.960 28.807 1.00 42.28 116 LYS A O 1
ATOM 967 N N . GLU A 1 117 ? -40.551 27.049 30.631 1.00 42.88 117 GLU A N 1
ATOM 968 C CA . GLU A 1 117 ? -41.767 27.838 30.625 1.00 42.88 117 GLU A CA 1
ATOM 969 C C . GLU A 1 117 ? -41.423 29.304 30.904 1.00 42.88 117 GLU A C 1
ATOM 971 O O . GLU A 1 117 ? -40.583 29.641 31.741 1.00 42.88 117 GLU A O 1
ATOM 976 N N . ILE A 1 118 ? -42.031 30.158 30.098 1.00 42.97 118 ILE A N 1
ATOM 977 C CA . ILE A 1 118 ? -41.784 31.582 29.970 1.00 42.97 118 ILE A CA 1
ATOM 978 C C . ILE A 1 118 ? -42.670 32.249 31.024 1.00 42.97 118 ILE A C 1
ATOM 980 O O . ILE A 1 118 ? -43.889 32.148 30.929 1.00 42.97 118 ILE A O 1
ATOM 984 N N . THR A 1 119 ? -42.102 32.903 32.035 1.00 49.78 119 THR A N 1
ATOM 985 C CA . THR A 1 119 ? -42.886 33.676 33.016 1.00 49.78 119 THR A CA 1
ATOM 986 C C . THR A 1 119 ? -42.554 35.154 32.888 1.00 49.78 119 THR A C 1
ATOM 988 O O . THR A 1 119 ? -41.483 35.587 33.298 1.00 49.78 119 THR A O 1
ATOM 991 N N . LEU A 1 120 ? -43.480 35.924 32.319 1.00 52.91 120 LEU A N 1
ATOM 992 C CA . LEU A 1 120 ? -43.518 37.391 32.305 1.00 52.91 120 LEU A CA 1
ATOM 993 C C . LEU A 1 120 ? -44.998 37.824 32.161 1.00 52.91 120 LEU A C 1
ATOM 995 O O . LEU A 1 120 ? -45.752 37.098 31.514 1.00 52.91 120 LEU A O 1
ATOM 999 N N . PRO A 1 121 ? -45.397 39.043 32.569 1.00 61.44 121 PRO A N 1
ATOM 1000 C CA . PRO A 1 121 ? -45.438 39.624 33.920 1.00 61.44 121 PRO A CA 1
ATOM 1001 C C . PRO A 1 121 ? -46.866 40.194 34.209 1.00 61.44 121 PRO A C 1
ATOM 1003 O O . PRO A 1 121 ? -47.816 39.733 33.585 1.00 61.44 121 PRO A O 1
ATOM 1006 N N . ASP A 1 122 ? -46.998 41.194 35.108 1.00 42.97 122 ASP A N 1
ATOM 1007 C CA . ASP A 1 122 ? -48.175 42.070 35.391 1.00 42.97 122 ASP A CA 1
ATOM 1008 C C . ASP A 1 122 ? -49.196 41.563 36.443 1.00 42.97 122 ASP A C 1
ATOM 1010 O O . ASP A 1 122 ? -49.644 40.428 36.373 1.00 42.97 122 ASP A O 1
ATOM 1014 N N . LYS A 1 123 ? -49.678 42.299 37.464 1.00 47.69 123 LYS A N 1
ATOM 1015 C CA . LYS A 1 123 ? -49.768 43.732 37.855 1.00 47.69 123 LYS A CA 1
ATOM 1016 C C . LYS A 1 123 ? -49.857 43.795 39.400 1.00 47.69 123 LYS A C 1
ATOM 1018 O O . LYS A 1 123 ? -50.377 42.867 40.005 1.00 47.69 123 LYS A O 1
ATOM 1023 N N . LEU A 1 124 ? -49.212 44.725 40.109 1.00 50.91 124 LEU A N 1
ATOM 1024 C CA . LEU A 1 124 ? -49.654 46.084 40.494 1.00 50.91 124 LEU A CA 1
ATOM 1025 C C . LEU A 1 124 ? -51.086 46.229 41.072 1.00 50.91 124 LEU A C 1
ATOM 1027 O O . LEU A 1 124 ? -52.058 45.933 40.384 1.00 50.91 124 LEU A O 1
ATOM 1031 N N . SER A 1 125 ? -51.153 46.880 42.249 1.00 48.31 125 SER A N 1
ATOM 1032 C CA . SER A 1 125 ? -52.323 47.448 42.964 1.00 48.31 125 SER A CA 1
ATOM 1033 C C . SER A 1 125 ? -53.222 46.428 43.688 1.00 48.31 125 SER A C 1
ATOM 1035 O O . SER A 1 125 ? -53.579 45.414 43.107 1.00 48.31 125 SER A O 1
ATOM 1037 N N . SER A 1 126 ? -53.630 46.594 44.950 1.00 48.88 126 SER A N 1
ATOM 1038 C CA . SER A 1 126 ? -53.798 47.771 45.819 1.00 48.88 126 SER A CA 1
ATOM 1039 C C . SER A 1 126 ? -53.746 47.367 47.293 1.00 48.88 126 SER A C 1
ATOM 1041 O O . SER A 1 126 ? -53.976 46.172 47.576 1.00 48.88 126 SER A O 1
#

Organism: NCBI:txid398053

Secondary structure (DSSP, 8-state):
-------TT---S--TT-EEEES--PPPGGGHHHHHHH-SSPPPTT-EEEEEEEE--TTS--EEEESS-----EEETTTTEEEPPPEEGGGEEE-------S------------------------

Solvent-accessible surface area (backbone atoms only — not comparable to full-atom values): 8482 Å² total; per-residue (Å²): 134,85,79,74,88,75,71,93,74,76,65,71,94,66,54,62,75,39,43,27,32,26,77,52,56,82,70,58,78,95,49,38,69,62,49,55,71,56,36,82,66,76,74,54,58,78,39,76,46,35,30,57,41,72,46,80,52,88,88,49,82,41,24,34,39,39,72,86,53,83,47,68,66,43,78,39,80,94,74,74,40,76,38,57,75,51,44,57,53,85,29,46,42,80,55,78,74,74,85,62,68,99,69,90,89,81,91,85,80,86,81,82,78,82,82,80,82,85,88,82,84,92,79,86,88,132

Radius of gyration: 27.12 Å; Cα contacts (8 Å, |Δi|>4): 149; chains: 1; bounding box: 79×66×61 Å

Mean predicted aligned error: 13.96 Å

Foldseek 3Di:
DDDDPPPPPCDPPDAAFFKKFFQDQDDDPVCVVVCVVQAVDGDDHRDMWGFHHWADLPPPQIFTDTPVGWTAWDQDPSRRDTDRDGDGPVRIDTDDPPPDDPDDDDDDDDDPDDDPDDDDDDDDDD